Protein AF-X1Q1W2-F1 (afdb_monomer)

Radius of gyration: 13.02 Å; Cα contacts (8 Å, |Δi|>4): 63; chains: 1; bounding box: 28×19×38 Å

Foldseek 3Di:
DVVVLVVCLVVLHEAEQEFEPDPVRVVVSVVVQVVSVVSVHNYDYDYDDPPPPPPD

Sequence (56 aa):
AVSRIYKALLAGERIAIYGDFDVDGITATASLAEGLSWLGGKVTLYIPDRLQEGAW

Organism: NCBI:txid412755

pLDDT: mean 78.12, std 12.15, range [46.22, 90.94]

Mean predicted aligned error: 7.58 Å

Structure (mmCIF, N/CA/C/O backbone):
data_AF-X1Q1W2-F1
#
_entry.id   AF-X1Q1W2-F1
#
loop_
_atom_site.group_PDB
_atom_site.id
_atom_site.type_symbol
_atom_site.label_atom_id
_atom_site.label_alt_id
_atom_site.label_comp_id
_atom_site.label_asym_id
_atom_site.label_entity_id
_atom_site.label_seq_id
_atom_site.pdbx_PDB_ins_code
_atom_site.Cartn_x
_atom_site.Cartn_y
_atom_site.Cartn_z
_atom_site.occupancy
_atom_site.B_iso_or_equiv
_atom_site.auth_seq_id
_atom_site.auth_comp_id
_atom_site.auth_asym_id
_atom_site.auth_atom_id
_atom_site.pdbx_PDB_model_num
ATOM 1 N N . ALA A 1 1 ? 0.131 13.694 4.247 1.00 67.06 1 ALA A N 1
ATOM 2 C CA . ALA A 1 1 ? 0.042 12.415 3.506 1.00 67.06 1 ALA A CA 1
ATOM 3 C C . ALA A 1 1 ? -0.486 11.262 4.372 1.00 67.06 1 ALA A C 1
ATOM 5 O O . ALA A 1 1 ? -1.553 10.749 4.064 1.00 67.06 1 ALA A O 1
ATOM 6 N N . VAL A 1 2 ? 0.169 10.904 5.488 1.00 81.94 2 VAL A N 1
ATOM 7 C CA . VAL A 1 2 ? -0.188 9.731 6.327 1.00 81.94 2 VAL A CA 1
ATOM 8 C C . VAL A 1 2 ? -1.657 9.695 6.781 1.00 81.94 2 VAL A C 1
ATOM 10 O O . VAL A 1 2 ? -2.309 8.663 6.669 1.00 81.94 2 VAL A O 1
ATOM 13 N N . SER A 1 3 ? -2.231 10.828 7.204 1.00 85.12 3 SER A N 1
ATOM 14 C CA . SER A 1 3 ? -3.639 10.887 7.642 1.00 85.12 3 SER A CA 1
ATOM 15 C C . SER A 1 3 ? -4.644 10.465 6.554 1.00 85.12 3 SER A C 1
ATOM 17 O O . SER A 1 3 ? -5.670 9.863 6.863 1.00 85.12 3 SER A O 1
ATOM 19 N N . ARG A 1 4 ? -4.3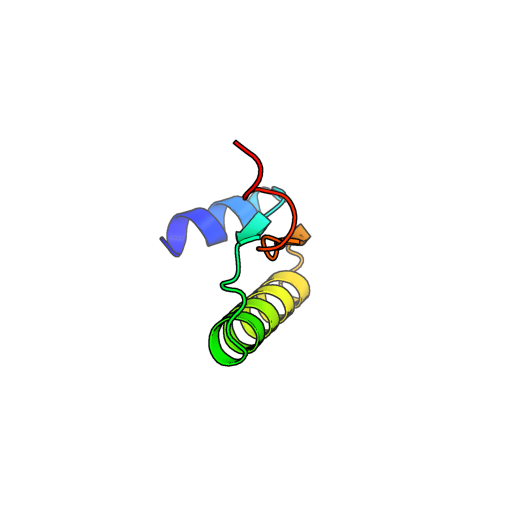51 10.717 5.268 1.00 88.06 4 ARG A N 1
ATOM 20 C CA . ARG A 1 4 ? -5.229 10.299 4.160 1.00 88.06 4 ARG A CA 1
ATOM 21 C C . ARG A 1 4 ? -5.191 8.788 3.948 1.00 88.06 4 ARG A C 1
ATOM 23 O O . ARG A 1 4 ? -6.244 8.201 3.716 1.00 88.06 4 ARG A O 1
ATOM 30 N N . ILE A 1 5 ? -4.004 8.191 4.063 1.00 83.69 5 ILE A N 1
ATOM 31 C CA . ILE A 1 5 ? -3.793 6.740 3.972 1.00 83.69 5 ILE A CA 1
ATOM 32 C C . ILE A 1 5 ? -4.512 6.053 5.130 1.00 83.69 5 ILE A C 1
ATOM 34 O O . ILE A 1 5 ? -5.251 5.102 4.913 1.00 83.69 5 ILE A O 1
ATOM 38 N N . TYR A 1 6 ? -4.384 6.593 6.342 1.00 87.25 6 TYR A N 1
ATOM 39 C CA . TYR A 1 6 ? -5.070 6.055 7.512 1.00 87.25 6 TYR A CA 1
ATOM 40 C C . TYR A 1 6 ? -6.600 6.122 7.380 1.00 87.25 6 TYR A C 1
ATOM 42 O O . TYR A 1 6 ? -7.290 5.155 7.682 1.00 87.25 6 TYR A O 1
ATOM 50 N N . LYS A 1 7 ? -7.147 7.224 6.848 1.00 90.06 7 LYS A N 1
ATOM 51 C CA . LYS A 1 7 ? -8.583 7.315 6.531 1.00 90.06 7 LYS A CA 1
ATOM 52 C C . LYS A 1 7 ? -9.016 6.299 5.472 1.00 90.06 7 LYS A C 1
ATOM 54 O O . LYS A 1 7 ? -10.050 5.673 5.650 1.00 90.06 7 LYS A O 1
ATOM 59 N N . ALA A 1 8 ? -8.231 6.125 4.406 1.00 87.62 8 ALA A N 1
ATOM 60 C CA . ALA A 1 8 ? -8.510 5.137 3.362 1.00 87.62 8 ALA A CA 1
ATOM 61 C C . ALA A 1 8 ? -8.512 3.707 3.926 1.00 87.62 8 ALA A C 1
ATOM 63 O O . ALA A 1 8 ? -9.402 2.920 3.615 1.00 87.62 8 ALA A O 1
ATOM 64 N N . LEU A 1 9 ? -7.557 3.407 4.812 1.00 87.44 9 LEU A N 1
ATOM 65 C CA . LEU A 1 9 ? -7.453 2.136 5.519 1.00 87.44 9 LEU A CA 1
ATOM 66 C C . LEU A 1 9 ? -8.703 1.868 6.371 1.00 87.44 9 LEU A C 1
ATOM 68 O O . LEU A 1 9 ? -9.327 0.822 6.227 1.00 87.44 9 LEU A O 1
ATOM 72 N N . LEU A 1 10 ? -9.110 2.836 7.202 1.00 88.88 10 LEU A N 1
ATOM 73 C CA . LEU A 1 10 ? -10.309 2.720 8.042 1.00 88.88 10 LEU A CA 1
ATOM 74 C C . LEU A 1 10 ? -11.605 2.617 7.225 1.00 88.88 10 LEU A C 1
ATOM 76 O O . LEU A 1 10 ? -12.534 1.928 7.633 1.00 88.88 10 LEU A O 1
ATOM 80 N N . ALA A 1 11 ? -11.671 3.292 6.078 1.00 90.94 11 ALA A N 1
ATOM 81 C CA . ALA A 1 11 ? -12.817 3.245 5.175 1.00 90.94 11 ALA A CA 1
ATOM 82 C C . ALA A 1 11 ? -12.852 1.976 4.298 1.00 90.94 11 ALA A C 1
ATOM 84 O O . ALA A 1 11 ? -13.820 1.768 3.567 1.00 90.94 11 ALA A O 1
ATOM 85 N N . GLY A 1 12 ? -11.813 1.130 4.339 1.00 87.94 12 GLY A N 1
ATOM 86 C CA . GLY A 1 12 ? -11.695 -0.044 3.468 1.00 87.94 12 GLY A CA 1
ATOM 87 C C . GLY A 1 12 ? -11.549 0.308 1.981 1.00 87.94 12 GLY A C 1
ATOM 88 O O . GLY A 1 12 ? -11.873 -0.514 1.115 1.00 87.94 12 GLY A O 1
ATOM 89 N N . GLU A 1 13 ? -11.089 1.527 1.683 1.00 90.19 13 GLU A N 1
ATOM 90 C CA . GLU A 1 13 ? -10.800 1.998 0.330 1.00 90.19 13 GLU A CA 1
ATOM 91 C C . GLU A 1 13 ? -9.632 1.202 -0.272 1.00 90.19 13 GLU A C 1
ATOM 93 O O . GLU A 1 13 ? -8.746 0.711 0.433 1.00 90.19 13 GLU A O 1
ATOM 98 N N . ARG A 1 14 ? -9.613 1.081 -1.604 1.00 87.81 14 ARG A N 1
ATOM 99 C CA . ARG A 1 14 ? -8.456 0.513 -2.305 1.00 87.81 14 ARG A CA 1
ATOM 100 C C . ARG A 1 14 ? -7.350 1.557 -2.377 1.00 87.81 14 ARG A C 1
ATOM 102 O O . ARG A 1 14 ? -7.603 2.695 -2.768 1.00 87.81 14 ARG A O 1
ATOM 109 N N . ILE A 1 15 ? -6.134 1.156 -2.032 1.00 87.94 15 ILE A N 1
ATOM 110 C CA . ILE A 1 15 ? -4.955 2.019 -2.019 1.00 87.94 15 ILE A CA 1
ATOM 111 C C . ILE A 1 15 ? -4.030 1.558 -3.144 1.00 87.94 15 ILE A C 1
ATOM 113 O O . ILE A 1 15 ? -3.477 0.464 -3.084 1.00 87.94 15 ILE A O 1
ATOM 117 N N . ALA A 1 16 ? -3.868 2.384 -4.175 1.00 87.62 16 ALA A N 1
ATOM 118 C CA . ALA A 1 16 ? -2.875 2.151 -5.218 1.00 87.62 16 ALA A CA 1
ATOM 119 C C . ALA A 1 16 ? -1.558 2.832 -4.826 1.00 87.62 16 ALA A C 1
ATOM 121 O O . ALA A 1 16 ? -1.554 4.033 -4.547 1.00 87.62 16 ALA A O 1
ATOM 122 N N . ILE A 1 17 ? -0.457 2.079 -4.798 1.0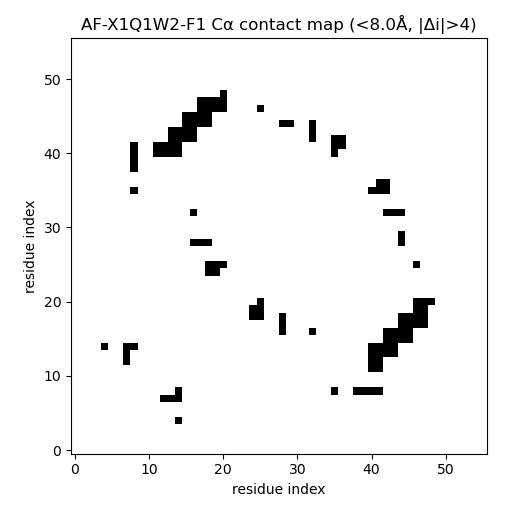0 83.12 17 ILE A N 1
ATOM 123 C CA . ILE A 1 17 ? 0.882 2.625 -4.562 1.00 83.12 17 ILE A CA 1
ATOM 124 C C . ILE A 1 17 ? 1.643 2.604 -5.882 1.00 83.12 17 ILE A C 1
ATOM 126 O O . ILE A 1 17 ? 1.869 1.540 -6.456 1.00 83.12 17 ILE A O 1
ATOM 130 N N . TYR A 1 18 ? 2.011 3.796 -6.344 1.00 81.50 18 TYR A N 1
ATOM 131 C CA . TYR A 1 18 ? 2.833 4.001 -7.529 1.00 81.50 18 TYR A CA 1
ATOM 132 C C . TYR A 1 18 ? 4.297 3.989 -7.099 1.00 81.50 18 TYR A C 1
ATOM 134 O O . TYR A 1 18 ? 4.727 4.881 -6.366 1.00 81.50 18 TYR A O 1
ATOM 142 N N . GLY A 1 19 ? 5.021 2.948 -7.498 1.00 73.31 19 GLY A N 1
ATOM 143 C CA . GLY A 1 19 ? 6.456 2.826 -7.259 1.00 73.31 19 GLY A CA 1
ATOM 144 C C . GLY A 1 19 ? 7.260 3.392 -8.424 1.00 73.31 19 GLY A C 1
ATOM 145 O O . GLY A 1 19 ? 6.798 3.376 -9.564 1.00 73.31 19 GLY A O 1
ATOM 146 N N . ASP A 1 20 ? 8.468 3.869 -8.137 1.00 72.44 20 ASP A N 1
ATOM 147 C CA . ASP A 1 20 ? 9.471 4.100 -9.178 1.00 72.44 20 ASP A CA 1
ATOM 148 C C . ASP A 1 20 ? 10.090 2.757 -9.595 1.00 72.44 20 ASP A C 1
ATOM 150 O O . ASP A 1 20 ? 10.157 1.822 -8.793 1.00 72.44 20 ASP A O 1
ATOM 154 N N . PHE A 1 21 ? 10.519 2.655 -10.849 1.00 64.81 21 PHE A N 1
ATOM 155 C CA . PHE A 1 21 ? 11.083 1.437 -11.439 1.00 64.81 21 PHE A CA 1
ATOM 156 C C . PHE A 1 21 ? 12.479 1.099 -10.883 1.00 64.81 21 PHE A C 1
ATOM 158 O O . PHE A 1 21 ? 12.989 -0.002 -11.088 1.00 64.81 21 PHE A O 1
ATOM 165 N N . ASP A 1 22 ? 13.102 2.032 -10.164 1.00 70.94 22 ASP A N 1
ATOM 166 C CA . ASP A 1 22 ? 14.383 1.809 -9.507 1.00 70.94 22 ASP A CA 1
ATOM 167 C C . ASP A 1 22 ? 14.243 0.799 -8.352 1.00 70.94 22 ASP A C 1
ATOM 169 O O . ASP A 1 22 ? 13.261 0.801 -7.609 1.00 70.94 22 ASP A O 1
ATOM 173 N N . VAL A 1 23 ? 15.247 -0.068 -8.173 1.00 65.19 23 VAL A N 1
ATOM 174 C CA . VAL A 1 23 ? 15.251 -1.164 -7.175 1.00 65.19 23 VAL A CA 1
ATOM 175 C C . VAL A 1 23 ? 14.933 -0.668 -5.758 1.00 65.19 23 VAL A C 1
ATOM 177 O O . VAL A 1 23 ? 14.187 -1.317 -5.015 1.00 65.19 23 VAL A O 1
ATOM 180 N N . ASP A 1 24 ? 15.444 0.510 -5.401 1.00 71.75 24 ASP A N 1
ATOM 181 C CA . ASP A 1 24 ? 15.191 1.137 -4.102 1.00 71.75 24 ASP A CA 1
ATOM 182 C C . ASP A 1 24 ? 13.736 1.622 -3.984 1.00 71.75 24 ASP A C 1
ATOM 184 O O . ASP A 1 24 ? 13.098 1.465 -2.937 1.00 71.75 2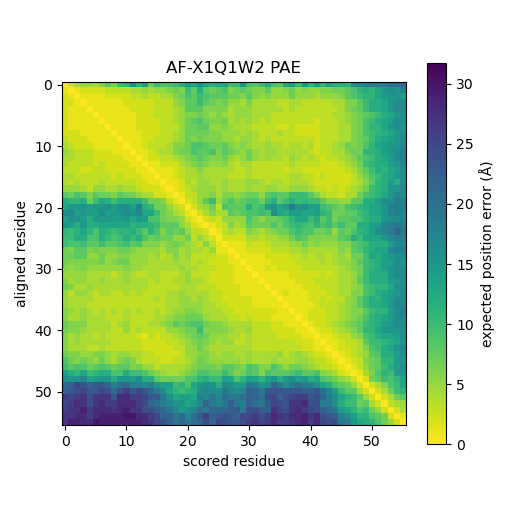4 ASP A O 1
ATOM 188 N N . GLY A 1 25 ? 13.179 2.132 -5.086 1.00 67.50 25 GLY A N 1
ATOM 189 C CA . GLY A 1 25 ? 11.776 2.519 -5.211 1.00 67.50 25 GLY A CA 1
ATOM 190 C C . GLY A 1 25 ? 10.841 1.323 -5.054 1.00 67.50 25 GLY A C 1
ATOM 191 O O . GLY A 1 25 ? 9.883 1.389 -4.282 1.00 67.50 25 GLY A O 1
ATOM 192 N N . ILE A 1 26 ? 11.155 0.195 -5.690 1.00 75.44 26 ILE A N 1
ATOM 193 C CA . ILE A 1 26 ? 10.382 -1.050 -5.582 1.00 75.44 26 ILE A CA 1
ATOM 194 C C . ILE A 1 26 ? 10.407 -1.587 -4.147 1.00 75.44 26 ILE A C 1
ATOM 196 O O . ILE A 1 26 ? 9.361 -1.946 -3.608 1.00 75.44 26 ILE A O 1
ATOM 200 N N . THR A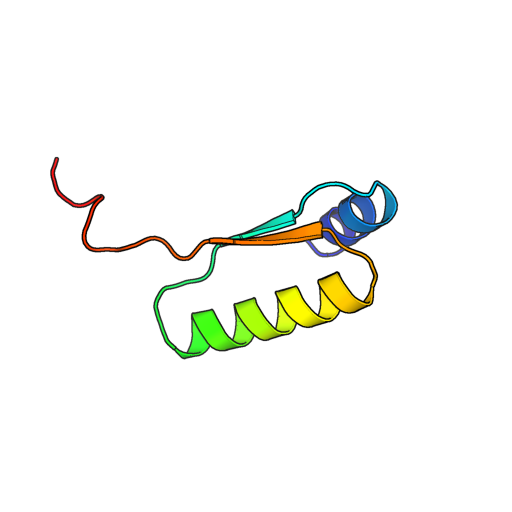 1 27 ? 11.573 -1.595 -3.498 1.00 78.19 27 THR A N 1
ATOM 201 C CA . THR A 1 27 ? 11.737 -2.151 -2.143 1.00 78.19 27 THR A CA 1
ATOM 202 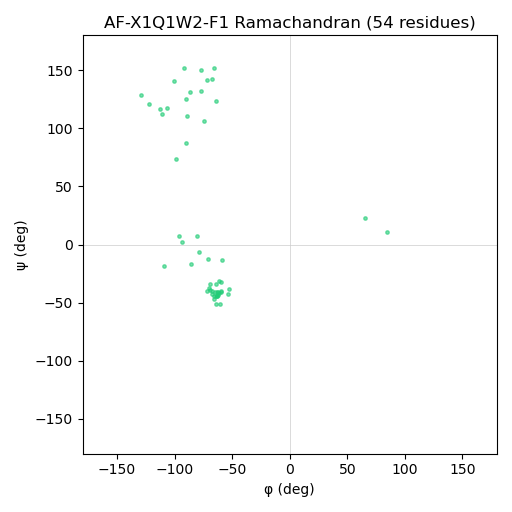C C . THR A 1 27 ? 10.953 -1.354 -1.096 1.00 78.19 27 THR A C 1
ATOM 204 O O . THR A 1 27 ? 10.241 -1.934 -0.266 1.00 78.19 27 THR A O 1
ATOM 207 N N . ALA A 1 28 ? 11.019 -0.020 -1.159 1.00 78.50 28 ALA A N 1
ATOM 208 C CA . ALA A 1 28 ? 10.254 0.854 -0.270 1.00 78.50 28 ALA A CA 1
ATOM 209 C C . ALA A 1 28 ? 8.738 0.720 -0.504 1.00 78.50 28 ALA A C 1
ATOM 211 O O . ALA A 1 28 ? 7.955 0.645 0.447 1.00 78.50 28 ALA A O 1
ATOM 212 N N . THR A 1 29 ? 8.327 0.632 -1.771 1.00 81.25 29 THR A N 1
ATOM 213 C CA . THR A 1 29 ? 6.920 0.498 -2.177 1.00 81.25 29 THR A CA 1
ATOM 214 C C . THR A 1 29 ? 6.345 -0.859 -1.748 1.00 81.25 29 THR A C 1
ATOM 216 O O . THR A 1 29 ? 5.229 -0.915 -1.227 1.00 81.25 29 THR A O 1
ATOM 219 N N . ALA A 1 30 ? 7.121 -1.940 -1.871 1.00 81.81 30 ALA A N 1
ATOM 220 C CA . ALA A 1 30 ? 6.747 -3.279 -1.421 1.00 81.81 30 ALA A CA 1
ATOM 221 C C . ALA A 1 30 ? 6.602 -3.362 0.107 1.00 81.81 30 ALA A C 1
ATOM 223 O O . ALA A 1 30 ? 5.572 -3.830 0.591 1.00 81.81 30 ALA A O 1
ATOM 224 N N . SER A 1 31 ? 7.569 -2.830 0.864 1.00 84.50 31 SER A N 1
ATOM 225 C CA . SER A 1 31 ? 7.511 -2.800 2.338 1.00 84.50 31 SER A CA 1
ATOM 226 C C . SER A 1 31 ? 6.287 -2.031 2.850 1.00 84.50 31 SER A C 1
ATOM 228 O O . SER A 1 31 ? 5.618 -2.445 3.798 1.00 84.50 31 SER A O 1
ATOM 230 N N . LEU A 1 32 ? 5.949 -0.914 2.198 1.00 83.56 32 LEU A N 1
ATOM 231 C CA . LEU A 1 32 ? 4.764 -0.128 2.534 1.00 83.56 32 LEU A CA 1
ATOM 232 C C . LEU A 1 32 ? 3.466 -0.878 2.205 1.00 83.56 32 LEU A C 1
ATOM 234 O O . LEU A 1 32 ? 2.526 -0.859 3.004 1.00 83.56 32 LEU A O 1
ATOM 238 N N . ALA A 1 33 ? 3.404 -1.538 1.046 1.00 84.94 33 ALA A N 1
ATOM 239 C CA . ALA A 1 33 ? 2.244 -2.331 0.654 1.00 84.94 33 ALA A CA 1
ATOM 240 C C . ALA A 1 33 ? 2.008 -3.512 1.598 1.00 84.94 33 ALA A C 1
ATOM 242 O O . ALA A 1 33 ? 0.862 -3.777 1.967 1.00 84.94 33 ALA A O 1
ATOM 243 N N . GLU A 1 34 ? 3.076 -4.186 2.019 1.00 86.81 34 GLU A N 1
ATOM 244 C CA . GLU A 1 34 ? 3.011 -5.293 2.967 1.00 86.81 34 GLU A CA 1
ATOM 245 C C . GLU A 1 34 ? 2.498 -4.820 4.331 1.00 86.81 34 GLU A C 1
ATOM 247 O O . GLU A 1 34 ? 1.502 -5.351 4.826 1.00 86.81 34 GLU A O 1
ATOM 252 N N . GLY A 1 35 ? 3.086 -3.756 4.888 1.00 88.38 35 GLY A N 1
ATOM 253 C CA . GLY A 1 35 ? 2.652 -3.200 6.172 1.00 88.38 35 GLY A CA 1
ATOM 254 C C . GLY A 1 35 ? 1.191 -2.739 6.161 1.00 88.38 35 GLY A C 1
ATOM 255 O O . GLY A 1 35 ? 0.443 -3.002 7.102 1.00 88.38 35 GLY A O 1
ATOM 256 N N . LEU A 1 36 ? 0.739 -2.104 5.076 1.00 85.62 36 LEU A N 1
ATOM 257 C CA . LEU A 1 36 ? -0.663 -1.707 4.919 1.00 85.62 36 LEU A CA 1
ATOM 258 C C . LEU A 1 36 ? -1.601 -2.910 4.736 1.00 85.62 36 LEU A C 1
ATOM 260 O O . LEU A 1 36 ? -2.728 -2.876 5.231 1.00 85.62 36 LEU A O 1
ATOM 264 N N . SER A 1 37 ? -1.146 -3.977 4.077 1.00 85.19 37 SER A N 1
ATOM 265 C CA . SER A 1 37 ? -1.921 -5.214 3.915 1.00 85.19 37 SER A CA 1
ATOM 266 C C . SER A 1 37 ? -2.086 -5.957 5.241 1.00 85.19 37 SER A C 1
ATOM 268 O O . SER A 1 37 ? -3.179 -6.435 5.540 1.00 85.19 37 SER A O 1
ATOM 270 N N . TRP A 1 38 ? -1.047 -5.993 6.083 1.00 88.62 38 TRP A N 1
ATOM 271 C CA . TRP A 1 38 ? -1.122 -6.561 7.437 1.00 88.62 38 TRP A CA 1
ATOM 272 C C . TRP A 1 38 ? -2.133 -5.830 8.323 1.00 88.62 38 TRP A C 1
ATOM 274 O O . TRP A 1 38 ? -2.779 -6.442 9.170 1.00 88.62 38 TRP A O 1
ATOM 284 N N . LEU A 1 39 ? -2.321 -4.530 8.095 1.00 86.38 39 LEU A N 1
ATOM 285 C CA . LEU A 1 39 ? -3.333 -3.720 8.773 1.00 86.38 39 LEU A CA 1
ATOM 286 C C . LEU A 1 39 ? -4.750 -3.884 8.179 1.00 86.38 39 LEU A C 1
ATOM 288 O O . LEU A 1 39 ? -5.660 -3.151 8.563 1.00 86.38 39 LEU A O 1
ATOM 292 N N . GLY A 1 40 ? -4.954 -4.820 7.245 1.00 86.00 40 GLY A N 1
ATOM 293 C CA . GLY A 1 40 ? -6.243 -5.084 6.594 1.00 86.00 40 GLY A CA 1
ATOM 294 C C . GLY A 1 40 ? -6.545 -4.181 5.392 1.00 86.00 40 GLY A C 1
ATOM 295 O O . GLY A 1 40 ? -7.670 -4.172 4.889 1.00 86.00 40 GLY A O 1
ATOM 296 N N . GLY A 1 41 ? -5.560 -3.413 4.923 1.00 87.31 41 GLY A N 1
ATOM 297 C CA . GLY A 1 41 ? -5.686 -2.546 3.758 1.00 87.31 41 GLY A CA 1
ATOM 298 C C . GLY A 1 41 ? -5.745 -3.320 2.444 1.00 87.31 41 GLY A C 1
ATOM 299 O O . GLY A 1 41 ? -5.030 -4.297 2.239 1.00 87.31 41 GLY A O 1
ATOM 300 N N . LYS A 1 42 ? -6.575 -2.850 1.508 1.00 89.00 42 LYS A N 1
ATOM 301 C CA . LYS A 1 42 ? -6.647 -3.392 0.144 1.00 89.00 42 LYS A CA 1
ATOM 302 C C . LYS A 1 42 ? -5.665 -2.644 -0.748 1.00 89.00 42 LYS A C 1
ATOM 304 O O . LYS A 1 42 ? -6.032 -1.635 -1.352 1.00 89.00 42 LYS A O 1
ATOM 309 N N . VAL A 1 43 ? -4.422 -3.111 -0.795 1.00 88.00 43 VAL A N 1
ATOM 310 C CA . VAL A 1 43 ? -3.337 -2.423 -1.503 1.00 88.00 43 VAL A CA 1
ATOM 311 C C . VAL A 1 43 ? -3.068 -3.050 -2.868 1.00 88.00 43 VAL A C 1
ATOM 313 O O . VAL A 1 43 ? -3.104 -4.267 -3.025 1.00 88.00 43 VAL A O 1
ATOM 316 N N . THR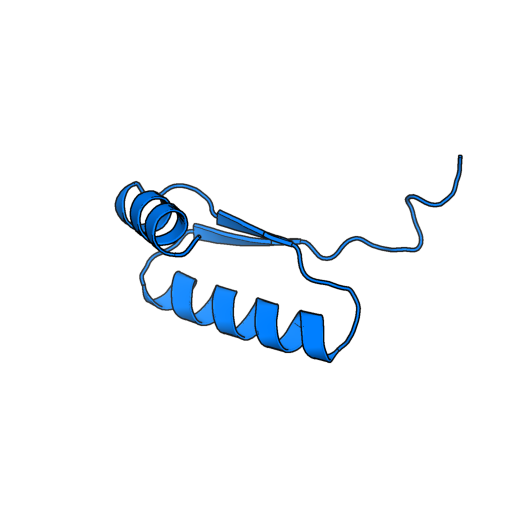 A 1 44 ? -2.795 -2.221 -3.873 1.00 86.12 44 THR A N 1
ATOM 317 C 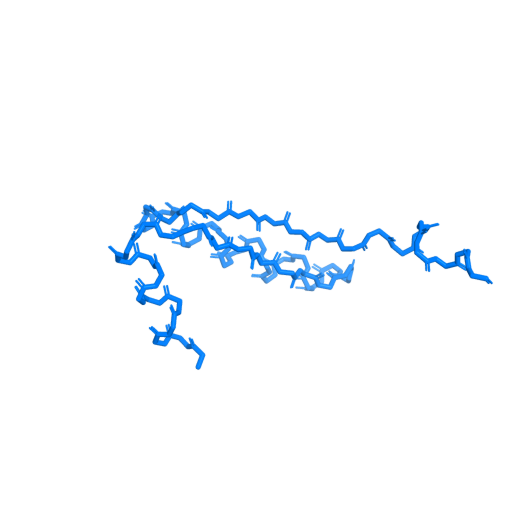CA . THR A 1 44 ? -2.344 -2.654 -5.201 1.00 86.12 44 THR A CA 1
ATOM 318 C C . THR A 1 44 ? -1.097 -1.874 -5.590 1.00 86.12 44 THR A C 1
ATOM 320 O O . THR A 1 44 ? -1.074 -0.648 -5.503 1.00 86.12 44 THR A O 1
ATOM 323 N N . LEU A 1 45 ? -0.057 -2.595 -6.000 1.00 83.12 45 LEU A N 1
ATOM 324 C CA . LEU A 1 45 ? 1.188 -2.019 -6.495 1.00 83.12 45 LEU A CA 1
ATOM 325 C C . LEU A 1 45 ? 1.063 -1.753 -7.993 1.00 83.12 45 LEU A C 1
ATOM 327 O O . LEU A 1 45 ? 0.653 -2.637 -8.744 1.00 83.12 45 LEU A O 1
ATOM 331 N N . TYR A 1 46 ? 1.428 -0.548 -8.412 1.00 81.00 46 TYR A N 1
ATOM 332 C CA . TYR A 1 46 ? 1.573 -0.187 -9.814 1.00 81.00 46 TYR A CA 1
ATOM 333 C C . TYR A 1 46 ? 3.001 0.299 -10.046 1.00 81.00 46 TYR A C 1
ATOM 335 O O . TYR A 1 46 ? 3.444 1.260 -9.418 1.00 81.00 46 TYR A O 1
ATOM 343 N N . ILE A 1 47 ? 3.718 -0.378 -10.937 1.00 75.25 47 ILE A N 1
ATOM 344 C CA . ILE A 1 47 ? 5.031 0.048 -11.414 1.00 75.25 47 ILE A CA 1
ATOM 345 C C . ILE A 1 47 ? 4.828 0.408 -12.889 1.00 75.25 47 ILE A C 1
ATOM 347 O O . ILE A 1 47 ? 4.438 -0.476 -13.655 1.00 75.25 47 ILE A O 1
ATOM 351 N N . PRO A 1 48 ? 5.019 1.677 -13.290 1.00 69.06 48 PRO A N 1
ATOM 352 C CA . PRO A 1 48 ? 4.879 2.069 -14.682 1.00 69.06 48 PRO A CA 1
ATOM 353 C C . PRO A 1 48 ? 5.952 1.362 -15.512 1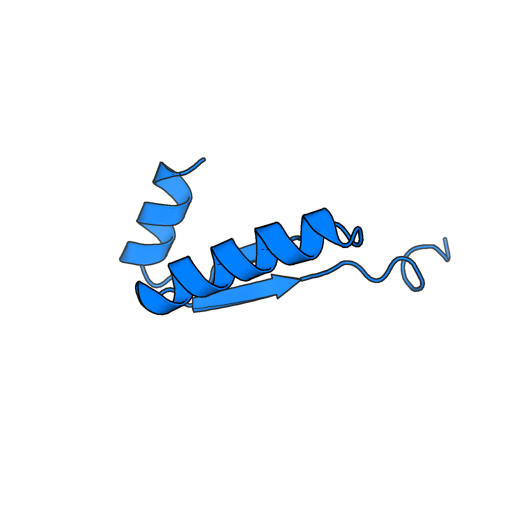.00 69.06 48 PRO A C 1
ATOM 355 O O . PRO A 1 48 ? 7.149 1.468 -15.239 1.00 69.06 48 PRO A O 1
ATOM 358 N N . ASP A 1 49 ? 5.514 0.626 -16.527 1.00 64.38 49 ASP A N 1
ATOM 359 C CA . ASP A 1 49 ? 6.411 0.005 -17.488 1.00 64.38 49 ASP A CA 1
ATOM 360 C C . ASP A 1 49 ? 6.944 1.098 -18.427 1.00 64.38 49 ASP A C 1
ATOM 362 O O . ASP A 1 49 ? 6.216 1.621 -19.277 1.00 64.38 49 ASP A O 1
ATOM 366 N N . ARG A 1 50 ? 8.220 1.483 -18.267 1.00 57.88 50 ARG A N 1
ATOM 367 C CA . ARG A 1 50 ? 8.864 2.504 -19.119 1.00 57.88 50 ARG A CA 1
ATOM 368 C C . ARG A 1 50 ? 8.863 2.130 -20.609 1.00 57.88 50 ARG A C 1
ATOM 370 O O . ARG A 1 50 ? 9.151 2.997 -21.429 1.00 57.88 50 ARG A O 1
ATOM 377 N N . LEU A 1 51 ? 8.569 0.880 -20.980 1.00 54.16 51 LEU A N 1
ATOM 378 C CA . LEU A 1 51 ? 8.623 0.426 -22.371 1.00 54.16 51 LEU A CA 1
ATOM 379 C C . LEU A 1 51 ? 7.344 0.680 -23.185 1.00 54.16 51 LEU A C 1
ATOM 381 O O . LEU A 1 51 ? 7.432 0.647 -24.410 1.00 54.16 51 LEU A O 1
ATOM 385 N N . GLN A 1 52 ? 6.182 0.952 -22.574 1.00 52.75 52 GLN A N 1
ATOM 386 C CA . GLN A 1 52 ? 4.921 1.092 -23.332 1.00 52.75 52 GLN A CA 1
ATOM 387 C C . GLN A 1 52 ? 4.342 2.510 -23.438 1.00 52.75 52 GLN A C 1
ATOM 389 O O . GLN A 1 52 ? 3.578 2.760 -24.366 1.00 52.75 52 GLN A O 1
ATOM 394 N N . GLU A 1 53 ? 4.727 3.466 -22.590 1.00 55.31 53 GLU A N 1
ATOM 395 C CA . GLU A 1 53 ? 4.198 4.847 -22.664 1.00 55.31 53 GLU A CA 1
ATOM 396 C C . GLU A 1 53 ? 5.096 5.829 -23.448 1.00 55.31 53 GLU A C 1
ATOM 398 O O . GLU A 1 53 ? 4.835 7.031 -23.481 1.00 55.31 53 GLU A O 1
ATOM 403 N N . GLY A 1 54 ? 6.151 5.328 -24.103 1.00 51.91 54 GLY A N 1
ATOM 404 C CA . GLY A 1 54 ? 7.103 6.129 -24.886 1.00 51.91 54 GLY A CA 1
ATOM 405 C C . GLY A 1 54 ? 6.806 6.252 -26.386 1.00 51.91 54 GLY A C 1
ATOM 406 O O . GLY A 1 54 ? 7.600 6.862 -27.096 1.00 51.91 54 GLY A O 1
ATOM 407 N N . ALA A 1 55 ? 5.709 5.680 -26.888 1.00 46.22 55 ALA A N 1
ATOM 408 C CA . ALA A 1 55 ? 5.314 5.807 -28.292 1.00 46.22 55 ALA A CA 1
ATOM 409 C C . ALA A 1 55 ? 4.244 6.900 -28.453 1.00 46.22 55 ALA A C 1
ATOM 411 O O . ALA A 1 55 ? 3.066 6.598 -28.641 1.00 46.22 55 ALA A O 1
ATOM 412 N N . TRP A 1 56 ? 4.669 8.160 -28.343 1.00 48.09 56 TRP A N 1
ATOM 413 C CA . TRP A 1 56 ? 3.934 9.308 -28.881 1.00 48.09 56 TRP A CA 1
ATOM 414 C C . TRP A 1 56 ? 4.597 9.761 -30.178 1.00 48.09 56 TRP A C 1
ATOM 416 O O . TRP A 1 56 ? 5.844 9.888 -30.176 1.00 48.09 56 TRP A O 1
#

Secondary structure (DSSP, 8-state):
-HHHHHHHHHTT-EEEEE--SSHHHHHHHHHHHHHHHHTT-EEEEE---TTTS---

InterPro domains:
  IPR038763 DHH phosphoesterase superfamily [SSF64182] (1-54)
  IPR051673 Single-stranded-DNA-specific exonuclease RecJ [PTHR30255] (1-54)

Solvent-accessible surface area (backbone atoms only — not comparable to full-atom values): 3406 Å² total; per-residue (Å²): 115,68,70,60,55,53,50,34,43,77,69,66,39,78,45,76,45,79,31,51,83,49,71,69,36,41,52,56,44,48,54,52,42,50,57,42,37,76,74,68,28,49,62,43,83,42,65,75,63,80,84,73,80,70,85,124

Nearest PDB structures (foldseek):
  1ir6-assembly1_A  TM=9.216E-01  e=6.925E-04  Thermus thermophilus
  2zxp-assembly1_A  TM=9.574E-01  e=9.131E-04  Thermus thermophilus HB8
  5tpz-assembly1_A  TM=6.068E-01  e=2.584E+00  Xenopus laev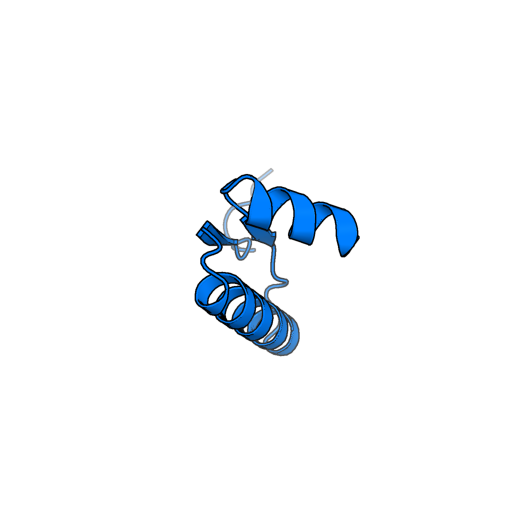is
  4cvh-assembly1_A-2  TM=6.986E-01  e=5.158E+00  Homo sapiens
  8ova-assembly1_AF  TM=4.255E-01  e=1.208E+00  Trypanosoma brucei brucei